Protein AF-A0A7R9T8M3-F1 (afdb_monomer_lite)

pLDDT: mean 73.93, std 10.67, range [42.78, 92.12]

Structure (mmCIF, N/CA/C/O backbone):
data_AF-A0A7R9T8M3-F1
#
_entry.id   AF-A0A7R9T8M3-F1
#
loop_
_atom_site.group_PDB
_atom_site.id
_atom_site.type_symbol
_atom_site.label_atom_id
_atom_site.label_alt_id
_atom_site.label_comp_id
_atom_site.label_asym_id
_atom_site.label_entity_id
_atom_site.label_seq_id
_atom_site.pdbx_PDB_ins_code
_atom_site.Cartn_x
_atom_site.Cartn_y
_atom_site.Cartn_z
_atom_site.occupancy
_atom_site.B_iso_or_equiv
_atom_site.auth_seq_id
_atom_site.auth_comp_id
_atom_site.auth_asym_id
_atom_site.auth_atom_id
_atom_site.pdbx_PDB_model_num
ATOM 1 N N . SER A 1 1 ? -26.400 4.043 28.865 1.00 60.50 1 SER A N 1
ATOM 2 C CA . SER A 1 1 ? -25.084 4.490 28.354 1.00 60.50 1 SER A CA 1
ATOM 3 C C . SER A 1 1 ? -24.438 3.490 27.383 1.00 60.50 1 SER A C 1
ATOM 5 O O . SER A 1 1 ? -23.853 3.936 26.405 1.00 60.50 1 SER A O 1
ATOM 7 N N . ARG A 1 2 ? -24.607 2.166 27.553 1.00 58.31 2 ARG A N 1
ATOM 8 C CA . ARG A 1 2 ? -23.973 1.105 26.730 1.00 58.31 2 ARG A CA 1
ATOM 9 C C . ARG A 1 2 ? -24.295 1.124 25.217 1.00 58.31 2 ARG A C 1
ATOM 11 O O . ARG A 1 2 ? -23.398 0.938 24.403 1.00 58.31 2 ARG A O 1
ATOM 18 N N . SER A 1 3 ? -25.523 1.463 24.809 1.00 68.81 3 SER A N 1
ATOM 19 C CA . SER A 1 3 ? -25.920 1.516 23.382 1.00 68.81 3 SER A CA 1
ATOM 20 C C . SER A 1 3 ? -25.348 2.705 22.589 1.00 68.81 3 SER A C 1
ATOM 22 O O . SER A 1 3 ? -25.361 2.703 21.357 1.00 68.81 3 SER A O 1
ATOM 24 N N . ARG A 1 4 ? -24.863 3.758 23.265 1.00 67.81 4 ARG A N 1
ATOM 25 C CA . ARG A 1 4 ? -24.163 4.882 22.614 1.00 67.81 4 ARG A CA 1
ATOM 26 C C . ARG A 1 4 ? -22.688 4.559 22.374 1.00 67.81 4 ARG A C 1
ATOM 28 O O . ARG A 1 4 ? -22.158 4.960 21.344 1.00 67.81 4 ARG A O 1
ATOM 35 N N . VAL A 1 5 ? -22.066 3.802 23.278 1.00 68.38 5 VAL A N 1
ATOM 36 C CA . VAL A 1 5 ? -20.670 3.350 23.159 1.00 68.38 5 VAL A CA 1
ATOM 37 C C . VAL A 1 5 ? -20.522 2.352 22.007 1.00 68.38 5 VAL A C 1
ATOM 39 O O . VAL A 1 5 ? -19.701 2.578 21.123 1.00 68.38 5 VAL A O 1
ATOM 42 N N . ALA A 1 6 ? -21.395 1.339 21.928 1.00 67.88 6 ALA A N 1
ATOM 43 C CA . ALA A 1 6 ? -21.371 0.355 20.839 1.00 67.88 6 ALA A CA 1
ATOM 44 C C . ALA A 1 6 ? -21.497 1.001 19.443 1.00 67.88 6 ALA A C 1
ATOM 46 O O . ALA A 1 6 ? -20.728 0.694 18.538 1.00 67.88 6 ALA A O 1
ATOM 47 N N . ARG A 1 7 ? -22.410 1.968 19.268 1.00 71.88 7 ARG A N 1
ATOM 48 C CA . ARG A 1 7 ? -22.566 2.682 17.985 1.00 71.88 7 ARG A CA 1
ATOM 49 C C . ARG A 1 7 ? -21.346 3.515 17.599 1.00 71.88 7 ARG A C 1
ATOM 51 O O . ARG A 1 7 ? -21.006 3.563 16.423 1.00 71.88 7 ARG A O 1
ATOM 58 N N . ARG A 1 8 ? -20.677 4.149 18.568 1.00 65.50 8 ARG A N 1
ATOM 59 C CA . ARG A 1 8 ? -19.434 4.899 18.313 1.00 65.50 8 ARG A CA 1
ATOM 60 C C . ARG A 1 8 ? -18.304 3.969 17.887 1.00 65.50 8 ARG A C 1
ATOM 62 O O . ARG A 1 8 ? -17.592 4.287 16.946 1.00 65.50 8 ARG A O 1
ATOM 69 N N . ILE A 1 9 ? -18.196 2.812 18.532 1.00 65.06 9 ILE A N 1
ATOM 70 C CA . ILE A 1 9 ? -17.235 1.767 18.181 1.00 65.06 9 ILE A CA 1
ATOM 71 C C . ILE A 1 9 ? -17.450 1.279 16.741 1.00 65.06 9 ILE A C 1
ATOM 73 O O . ILE A 1 9 ? -16.511 1.301 15.947 1.00 65.06 9 ILE A O 1
ATOM 77 N N . HIS A 1 10 ? -18.682 0.900 16.383 1.00 67.06 10 HIS A N 1
ATOM 78 C CA . HIS A 1 10 ? -18.991 0.427 15.032 1.00 67.06 10 HIS A CA 1
ATOM 79 C C . HIS A 1 10 ? -18.724 1.496 13.968 1.00 67.06 10 HIS A C 1
ATOM 81 O O . HIS A 1 10 ? -18.078 1.203 12.965 1.00 67.06 10 HIS A O 1
ATOM 87 N N . ALA A 1 11 ? -19.147 2.742 14.207 1.00 70.31 11 ALA A N 1
ATOM 88 C CA . ALA A 1 11 ? -18.926 3.841 13.271 1.00 70.31 11 ALA A CA 1
ATOM 89 C C . ALA A 1 11 ? -17.430 4.145 13.067 1.00 70.31 11 ALA A C 1
ATOM 91 O O . ALA A 1 11 ? -16.994 4.358 11.937 1.00 70.31 11 ALA A O 1
ATOM 92 N N . SER A 1 12 ? -16.632 4.126 14.139 1.00 64.62 12 SER A N 1
ATOM 93 C CA . SER A 1 12 ? -15.181 4.326 14.056 1.00 64.62 12 SER A CA 1
ATOM 94 C C . SER A 1 12 ? -14.482 3.181 13.326 1.00 64.62 12 SER A C 1
ATOM 96 O O . SER A 1 12 ? -13.639 3.439 12.470 1.00 64.62 12 SER A O 1
ATOM 98 N N . ALA A 1 13 ? -14.856 1.930 13.610 1.00 65.75 13 ALA A N 1
ATOM 99 C CA . ALA A 1 13 ? -14.294 0.762 12.938 1.00 65.75 13 ALA A CA 1
ATOM 100 C C . ALA A 1 13 ? -14.623 0.758 11.436 1.00 65.75 13 ALA A C 1
ATOM 102 O O . ALA A 1 13 ? -13.726 0.588 10.614 1.00 65.75 13 ALA A O 1
ATOM 103 N N . GLN A 1 14 ? -15.880 1.029 11.064 1.00 71.31 14 GLN A N 1
ATOM 104 C CA . GLN A 1 14 ? -16.278 1.147 9.658 1.00 71.31 14 GLN A CA 1
ATOM 105 C C . GLN A 1 14 ? -15.516 2.266 8.948 1.00 71.31 14 GLN A C 1
ATOM 107 O O . GLN A 1 14 ? -14.982 2.054 7.863 1.00 71.31 14 GLN A O 1
ATOM 112 N N . ARG A 1 15 ? -15.418 3.448 9.569 1.00 70.56 15 ARG A N 1
ATOM 113 C CA . ARG A 1 15 ? -14.693 4.583 8.989 1.00 70.56 15 ARG A CA 1
ATOM 114 C C . ARG A 1 15 ? -13.211 4.267 8.794 1.00 70.56 15 ARG A C 1
ATOM 116 O O . ARG A 1 15 ? -12.655 4.618 7.761 1.00 70.56 15 ARG A O 1
ATOM 123 N N . PHE A 1 16 ? -12.592 3.577 9.748 1.00 70.19 16 PHE A N 1
ATOM 124 C CA . PHE A 1 16 ? -11.196 3.163 9.659 1.00 70.19 16 PHE A CA 1
ATOM 125 C C . PHE A 1 16 ? -10.960 2.175 8.509 1.00 70.19 16 PHE A C 1
ATOM 127 O O . PHE A 1 16 ? -10.077 2.404 7.686 1.00 70.19 16 PHE A O 1
ATOM 134 N N . ILE A 1 17 ? -11.798 1.138 8.400 1.00 74.81 17 ILE A N 1
ATOM 135 C CA . ILE A 1 17 ? -11.721 0.154 7.309 1.00 74.81 17 ILE A CA 1
ATOM 136 C C . ILE A 1 17 ? -11.879 0.846 5.951 1.00 74.81 17 ILE A C 1
ATOM 138 O O . ILE A 1 17 ? -11.093 0.589 5.044 1.00 74.81 17 ILE A O 1
ATOM 142 N N . VAL A 1 18 ? -12.838 1.769 5.815 1.00 79.94 18 VAL A N 1
ATOM 143 C CA . VAL A 1 18 ? -13.026 2.530 4.568 1.00 79.94 18 VAL A CA 1
ATOM 144 C C . VAL A 1 18 ? -11.774 3.336 4.218 1.00 79.94 18 VAL A C 1
ATOM 146 O O . VAL A 1 18 ? -11.331 3.291 3.074 1.00 79.94 18 VAL A O 1
ATOM 149 N N . ILE A 1 19 ? -11.160 4.026 5.184 1.00 78.94 19 ILE A N 1
ATOM 150 C CA . ILE A 1 19 ? -9.921 4.779 4.935 1.00 78.94 19 ILE A CA 1
ATOM 151 C C . ILE A 1 19 ? -8.784 3.830 4.524 1.00 78.94 19 ILE A C 1
ATOM 153 O O . ILE A 1 19 ? -8.059 4.139 3.584 1.00 78.94 19 ILE A O 1
ATOM 157 N N . MET A 1 20 ? -8.636 2.662 5.163 1.00 76.38 20 MET A N 1
ATOM 158 C CA . MET A 1 20 ? -7.654 1.645 4.746 1.00 76.38 20 MET A CA 1
ATOM 159 C C . MET A 1 20 ? -7.853 1.169 3.319 1.00 76.38 20 MET A C 1
ATOM 161 O O . MET A 1 20 ? -6.890 1.136 2.562 1.00 76.38 20 MET A O 1
ATOM 165 N N . VAL A 1 21 ? -9.084 0.856 2.928 1.00 83.62 21 VAL A N 1
ATOM 166 C CA . VAL A 1 21 ? -9.372 0.421 1.559 1.00 83.62 21 VAL A CA 1
ATOM 167 C C . VAL A 1 21 ? -9.066 1.534 0.556 1.00 83.62 21 VAL A C 1
ATOM 169 O O . VAL A 1 21 ? -8.457 1.266 -0.477 1.00 83.62 21 VAL A O 1
ATOM 172 N N . ILE A 1 22 ? -9.425 2.785 0.865 1.00 87.19 22 ILE A N 1
ATOM 173 C CA . ILE A 1 22 ? -9.128 3.939 0.003 1.00 87.19 22 ILE A CA 1
ATOM 174 C C . ILE A 1 22 ? -7.617 4.123 -0.163 1.00 87.19 22 ILE A C 1
ATOM 176 O O . ILE A 1 22 ? -7.150 4.315 -1.283 1.00 87.19 22 ILE A O 1
ATOM 180 N N . LEU A 1 23 ? -6.840 4.047 0.920 1.00 85.19 23 LEU A N 1
ATOM 181 C CA . LEU A 1 23 ? -5.390 4.231 0.845 1.00 85.19 23 LEU A CA 1
ATOM 182 C C . LEU A 1 23 ? -4.680 3.048 0.179 1.00 85.19 23 LEU A C 1
ATOM 184 O O . LEU A 1 23 ? -3.766 3.269 -0.615 1.00 85.19 23 LEU A O 1
ATOM 188 N N . ALA A 1 24 ? -5.142 1.817 0.410 1.00 86.00 24 ALA A N 1
ATOM 189 C CA . ALA A 1 24 ? -4.665 0.637 -0.307 1.00 86.00 24 ALA A CA 1
ATOM 190 C C . ALA A 1 24 ? -4.915 0.771 -1.816 1.00 86.00 24 ALA A C 1
ATOM 192 O O . ALA A 1 24 ? -4.013 0.532 -2.621 1.00 86.00 24 ALA A O 1
ATOM 193 N N . ALA A 1 25 ? -6.115 1.213 -2.208 1.00 89.44 25 ALA A N 1
ATOM 194 C CA . ALA A 1 25 ? -6.467 1.452 -3.604 1.00 89.44 25 ALA A CA 1
ATOM 195 C C . ALA A 1 25 ? -5.622 2.578 -4.217 1.00 89.44 25 ALA A C 1
ATOM 197 O O . ALA A 1 25 ? -5.062 2.405 -5.297 1.00 89.44 25 ALA A O 1
ATOM 198 N N . ALA A 1 26 ? -5.467 3.700 -3.511 1.00 88.94 26 ALA A N 1
ATOM 199 C CA . ALA A 1 26 ? -4.641 4.817 -3.959 1.00 88.94 26 ALA A CA 1
ATOM 200 C C . ALA A 1 26 ? -3.178 4.396 -4.165 1.00 88.94 26 ALA A C 1
ATOM 202 O O . ALA A 1 26 ? -2.588 4.716 -5.197 1.00 88.94 26 ALA A O 1
ATOM 203 N N . ARG A 1 27 ? -2.607 3.621 -3.231 1.00 87.88 27 ARG A N 1
ATOM 204 C CA . ARG A 1 27 ? -1.258 3.054 -3.364 1.00 87.88 27 ARG A CA 1
ATOM 205 C C . ARG A 1 27 ? -1.148 2.136 -4.574 1.00 87.88 27 ARG A C 1
ATOM 207 O O . ARG A 1 27 ? -0.192 2.258 -5.332 1.00 87.88 27 ARG A O 1
ATOM 214 N N . ALA A 1 28 ? -2.097 1.221 -4.750 1.00 90.00 28 ALA A N 1
ATOM 215 C CA . ALA A 1 28 ? -2.088 0.263 -5.849 1.00 90.00 28 ALA A CA 1
ATOM 216 C C . ALA A 1 28 ? -2.126 0.962 -7.213 1.00 90.00 28 ALA A C 1
ATOM 218 O O . ALA A 1 28 ? -1.325 0.643 -8.090 1.00 90.00 28 ALA A O 1
ATOM 219 N N . VAL A 1 29 ? -3.005 1.958 -7.361 1.00 92.12 29 VAL A N 1
ATOM 220 C CA . VAL A 1 29 ? -3.106 2.775 -8.577 1.00 92.12 29 VAL A CA 1
ATOM 221 C C . VAL A 1 29 ? -1.816 3.553 -8.812 1.00 92.12 29 VAL A C 1
ATOM 223 O O . VAL A 1 29 ? -1.274 3.504 -9.913 1.00 92.12 29 VAL A O 1
ATOM 226 N N . LEU A 1 30 ? -1.284 4.218 -7.782 1.00 90.56 30 LEU A N 1
ATOM 227 C CA . LEU A 1 30 ? -0.034 4.968 -7.885 1.00 90.56 30 LEU A CA 1
ATOM 228 C C . LEU A 1 30 ? 1.119 4.062 -8.338 1.00 90.56 30 LEU A C 1
ATOM 230 O O . LEU A 1 30 ? 1.782 4.358 -9.324 1.00 90.56 30 LEU A O 1
ATOM 234 N N . VAL A 1 31 ? 1.328 2.931 -7.663 1.00 88.50 31 VAL A N 1
ATOM 235 C CA . VAL A 1 31 ? 2.394 1.971 -7.988 1.00 88.50 31 VAL A CA 1
ATOM 236 C C . VAL A 1 31 ? 2.223 1.395 -9.392 1.00 88.50 31 VAL A C 1
ATOM 238 O O . VAL A 1 31 ? 3.198 1.331 -10.138 1.00 88.50 31 VAL A O 1
ATOM 241 N N . GLY A 1 32 ? 0.998 1.029 -9.778 1.00 88.94 32 GLY A N 1
ATOM 242 C CA . GLY A 1 32 ? 0.701 0.543 -11.124 1.00 88.94 32 GLY A CA 1
ATOM 243 C C . GLY A 1 32 ? 1.063 1.565 -12.202 1.00 88.94 32 GLY A C 1
ATOM 244 O O . GLY A 1 32 ? 1.738 1.220 -13.169 1.00 88.94 32 GLY A O 1
ATOM 245 N N . LEU A 1 33 ? 0.688 2.834 -12.010 1.00 90.88 33 LEU A N 1
ATOM 246 C CA . LEU A 1 33 ? 1.014 3.918 -12.942 1.00 90.88 33 LEU A CA 1
ATOM 247 C C . LEU A 1 33 ? 2.522 4.184 -13.030 1.00 90.88 33 LEU A C 1
ATOM 249 O O . LEU A 1 33 ? 3.041 4.367 -14.129 1.00 90.88 33 LEU A O 1
ATOM 253 N N . LEU A 1 34 ? 3.235 4.168 -11.901 1.00 89.19 34 LEU A N 1
ATOM 254 C CA . LEU A 1 34 ? 4.687 4.381 -11.873 1.00 89.19 34 LEU A CA 1
ATOM 255 C C . LEU A 1 34 ? 5.442 3.256 -12.598 1.00 89.19 34 LEU A C 1
ATOM 257 O O . LEU A 1 34 ? 6.380 3.522 -13.343 1.00 89.19 34 LEU A O 1
ATOM 261 N N . ILE A 1 35 ? 5.009 2.006 -12.429 1.00 86.44 35 ILE A N 1
ATOM 262 C CA . ILE A 1 35 ? 5.612 0.844 -13.096 1.00 86.44 35 ILE A CA 1
ATOM 263 C C . ILE A 1 35 ? 5.340 0.856 -14.604 1.00 86.44 35 ILE A C 1
ATOM 265 O O . ILE A 1 35 ? 6.255 0.605 -15.390 1.00 86.44 35 ILE A O 1
ATOM 269 N N . LEU A 1 36 ? 4.117 1.211 -15.012 1.00 88.44 36 LEU A N 1
ATOM 270 C CA . LEU A 1 36 ? 3.780 1.426 -16.423 1.00 88.44 36 LEU A CA 1
ATOM 271 C C . LEU A 1 36 ? 4.657 2.519 -17.046 1.00 88.44 36 LEU A C 1
ATOM 273 O O . LEU A 1 36 ? 5.180 2.334 -18.142 1.00 88.44 36 LEU A O 1
ATOM 277 N N . ALA A 1 37 ? 4.864 3.630 -16.333 1.00 87.56 37 ALA A N 1
ATOM 278 C CA . ALA A 1 37 ? 5.710 4.729 -16.795 1.00 87.56 37 ALA A CA 1
ATOM 279 C C . ALA A 1 37 ? 7.188 4.323 -16.958 1.00 87.56 37 ALA A C 1
ATOM 281 O O . ALA A 1 37 ? 7.874 4.859 -17.824 1.00 87.56 37 ALA A O 1
ATOM 282 N N . CYS A 1 38 ? 7.669 3.343 -16.186 1.00 85.50 38 CYS A N 1
ATOM 283 C CA . CYS A 1 38 ? 9.016 2.784 -16.335 1.00 85.50 38 CYS A CA 1
ATOM 284 C C . CYS A 1 38 ? 9.150 1.772 -17.493 1.00 85.50 38 CYS A C 1
ATOM 286 O O . CYS A 1 38 ? 10.233 1.225 -17.695 1.00 85.50 38 CYS A O 1
ATOM 288 N N . GLY A 1 39 ? 8.090 1.522 -18.272 1.00 82.62 39 GLY A N 1
ATOM 289 C CA . GLY A 1 39 ? 8.126 0.642 -19.446 1.00 82.62 39 GLY A CA 1
ATOM 290 C C . GLY A 1 39 ? 7.919 -0.843 -19.142 1.00 82.62 39 GLY A C 1
ATOM 291 O O . GLY A 1 39 ? 8.206 -1.686 -19.987 1.00 82.62 39 GLY A O 1
ATOM 292 N N . VAL A 1 40 ? 7.424 -1.180 -17.949 1.00 84.75 40 VAL A N 1
ATOM 293 C CA . VAL A 1 40 ? 7.068 -2.561 -17.599 1.00 84.75 40 VAL A CA 1
ATOM 294 C C . VAL A 1 40 ? 5.755 -2.954 -18.299 1.00 84.75 40 VAL A C 1
ATOM 296 O O . VAL A 1 40 ? 4.823 -2.144 -18.338 1.00 84.75 40 VAL A O 1
ATOM 299 N N . PRO A 1 41 ? 5.628 -4.193 -18.819 1.00 87.00 41 PRO A N 1
ATOM 300 C CA . PRO A 1 41 ? 4.411 -4.653 -19.483 1.00 87.00 41 PRO A CA 1
ATOM 301 C C . PRO A 1 41 ? 3.151 -4.490 -18.625 1.00 87.00 41 PRO A C 1
ATOM 303 O O . PRO A 1 41 ? 3.160 -4.763 -17.423 1.00 87.00 41 PRO A O 1
ATOM 306 N N . SER A 1 42 ? 2.034 -4.119 -19.256 1.00 85.19 42 SER A N 1
ATOM 307 C CA . SER A 1 42 ? 0.777 -3.803 -18.561 1.00 85.19 42 SER A CA 1
ATOM 308 C C . SER A 1 42 ? 0.215 -4.955 -17.723 1.00 85.19 42 SER A C 1
ATOM 310 O O . SER A 1 42 ? -0.289 -4.721 -16.625 1.00 85.19 42 SER A O 1
ATOM 312 N N . ALA A 1 43 ? 0.371 -6.200 -18.182 1.00 86.12 43 ALA A N 1
ATOM 313 C CA . ALA A 1 43 ? -0.007 -7.392 -17.420 1.00 86.12 43 ALA A CA 1
ATOM 314 C C . ALA A 1 43 ? 0.779 -7.519 -16.100 1.00 86.12 43 ALA A C 1
ATOM 316 O O . ALA A 1 43 ? 0.218 -7.846 -15.048 1.00 86.12 43 ALA A O 1
ATOM 317 N N . LEU A 1 44 ? 2.077 -7.210 -16.136 1.00 84.25 44 LEU A N 1
ATOM 318 C CA . LEU A 1 44 ? 2.945 -7.276 -14.966 1.00 84.25 44 LEU A CA 1
ATOM 319 C C . LEU A 1 44 ? 2.682 -6.099 -14.023 1.00 84.25 44 LEU A C 1
ATOM 321 O O . LEU A 1 44 ? 2.573 -6.291 -12.815 1.00 84.25 44 LEU A O 1
ATOM 325 N N . ALA A 1 45 ? 2.485 -4.900 -14.576 1.00 86.81 45 ALA A N 1
ATOM 326 C CA . ALA A 1 45 ? 2.129 -3.717 -13.804 1.00 86.81 45 ALA A CA 1
ATOM 327 C C . ALA A 1 45 ? 0.807 -3.899 -13.039 1.00 86.81 45 ALA A C 1
ATOM 329 O O . ALA A 1 45 ? 0.733 -3.565 -11.857 1.00 86.81 45 ALA A O 1
ATOM 330 N N . GLY A 1 46 ? -0.211 -4.496 -13.672 1.00 86.31 46 GLY A N 1
ATOM 331 C CA . GLY A 1 46 ? -1.475 -4.837 -13.014 1.00 86.31 46 GLY A CA 1
ATOM 332 C C . GLY A 1 46 ? -1.293 -5.844 -11.876 1.00 86.31 46 GLY A C 1
ATOM 333 O O . GLY A 1 46 ? -1.831 -5.653 -10.786 1.00 86.31 46 GLY A O 1
ATOM 334 N N . SER A 1 47 ? -0.466 -6.870 -12.088 1.00 86.12 47 SER A N 1
ATOM 335 C CA . SER A 1 47 ? -0.143 -7.866 -11.058 1.00 86.12 47 SER A CA 1
ATOM 336 C C . SER A 1 47 ? 0.543 -7.222 -9.846 1.00 86.12 47 SER A C 1
ATOM 338 O O . SER A 1 47 ? 0.143 -7.454 -8.705 1.00 86.12 47 SER A O 1
ATOM 340 N N . ILE A 1 48 ? 1.527 -6.348 -10.080 1.00 84.69 48 ILE A N 1
ATOM 341 C CA . ILE A 1 48 ? 2.247 -5.645 -9.009 1.00 84.69 48 ILE A CA 1
ATOM 342 C C . ILE A 1 48 ? 1.332 -4.647 -8.286 1.00 84.69 48 ILE A C 1
ATOM 344 O O . ILE A 1 48 ? 1.406 -4.532 -7.063 1.00 84.69 48 ILE A O 1
ATOM 348 N N . ALA A 1 49 ? 0.427 -3.971 -8.998 1.00 87.94 49 ALA A N 1
ATOM 349 C CA . ALA A 1 49 ? -0.573 -3.098 -8.386 1.00 87.94 49 ALA A CA 1
ATOM 350 C C . ALA A 1 49 ? -1.489 -3.872 -7.421 1.00 87.94 49 ALA A C 1
ATOM 352 O O . ALA A 1 49 ? -1.678 -3.443 -6.282 1.00 87.94 49 ALA A O 1
ATOM 353 N N . ILE A 1 50 ? -1.994 -5.042 -7.834 1.00 87.31 50 ILE A N 1
ATOM 354 C CA . ILE A 1 50 ? -2.829 -5.912 -6.987 1.00 87.31 50 ILE A CA 1
ATOM 355 C C . ILE A 1 50 ? -2.050 -6.381 -5.754 1.00 87.31 50 ILE A C 1
ATOM 357 O O . ILE A 1 50 ? -2.570 -6.357 -4.642 1.00 87.31 50 ILE A O 1
ATOM 361 N N . VAL A 1 51 ? -0.789 -6.777 -5.914 1.00 84.56 51 VAL A N 1
ATOM 362 C CA . VAL A 1 51 ? 0.041 -7.185 -4.774 1.00 84.56 51 VAL A CA 1
ATOM 363 C C . VAL A 1 51 ? 0.310 -6.005 -3.832 1.00 84.56 51 VAL A C 1
ATOM 365 O O . VAL A 1 51 ? 0.214 -6.153 -2.615 1.00 84.56 51 VAL A O 1
ATOM 368 N N . SER A 1 52 ? 0.574 -4.812 -4.372 1.00 84.38 52 SER A N 1
ATOM 369 C CA . SER A 1 52 ? 0.788 -3.590 -3.585 1.00 84.38 52 SER A CA 1
ATOM 370 C C . SER A 1 52 ? -0.457 -3.176 -2.790 1.00 84.38 52 SER A C 1
ATOM 372 O O . SER A 1 52 ? -0.324 -2.712 -1.657 1.00 84.38 52 SER A O 1
ATOM 374 N N . PHE A 1 53 ? -1.659 -3.410 -3.335 1.00 86.12 53 PHE A N 1
ATOM 375 C CA . PHE A 1 53 ? -2.926 -3.241 -2.614 1.00 86.12 53 PHE A CA 1
ATOM 376 C C . PHE A 1 53 ? -2.950 -4.083 -1.334 1.00 86.12 53 PHE A C 1
ATOM 378 O O . PHE A 1 53 ? -3.197 -3.564 -0.249 1.00 86.12 53 PHE A O 1
ATOM 385 N N . TRP A 1 54 ? -2.648 -5.379 -1.449 1.00 81.06 54 TRP A N 1
ATOM 386 C CA . TRP A 1 54 ? -2.666 -6.289 -0.305 1.00 81.06 54 TRP A CA 1
ATOM 387 C C . TRP A 1 54 ? -1.541 -6.004 0.693 1.00 81.06 54 TRP A C 1
ATOM 389 O O . TRP A 1 54 ? -1.760 -6.056 1.902 1.00 81.06 54 TRP A O 1
ATOM 399 N N . LEU A 1 55 ? -0.354 -5.641 0.204 1.00 78.25 55 LEU A N 1
ATOM 400 C CA . LEU A 1 55 ? 0.781 -5.283 1.056 1.00 78.25 55 LEU A CA 1
ATOM 401 C C . LEU A 1 55 ? 0.544 -4.017 1.879 1.00 78.25 55 LEU A C 1
ATOM 403 O O . LEU A 1 55 ? 1.165 -3.870 2.929 1.00 78.25 55 LEU A O 1
ATOM 407 N N . TYR A 1 56 ? -0.358 -3.126 1.456 1.00 78.94 56 TYR A N 1
ATOM 408 C CA . TYR A 1 56 ? -0.720 -1.945 2.242 1.00 78.94 56 TYR A CA 1
ATOM 409 C C . TYR A 1 56 ? -1.264 -2.302 3.632 1.00 78.94 56 TYR A C 1
ATOM 411 O O . TYR A 1 56 ? -1.068 -1.559 4.590 1.00 78.94 56 TYR A O 1
ATOM 419 N N . PHE A 1 57 ? -1.914 -3.460 3.765 1.00 72.06 57 PHE A N 1
ATOM 420 C CA . PHE A 1 57 ? -2.469 -3.920 5.036 1.00 72.06 57 PHE A CA 1
ATOM 421 C C . PHE A 1 57 ? -1.421 -4.470 6.010 1.00 72.06 57 PHE A C 1
ATOM 423 O O . PHE A 1 57 ? -1.785 -4.819 7.131 1.00 72.06 57 PHE A O 1
ATOM 430 N N . ILE A 1 58 ? -0.144 -4.553 5.612 1.00 68.00 58 ILE A N 1
ATOM 431 C CA . ILE A 1 58 ? 0.957 -5.016 6.461 1.00 68.00 58 ILE A CA 1
ATOM 432 C C . ILE A 1 58 ? 1.853 -3.814 6.818 1.00 68.00 58 ILE A C 1
ATOM 434 O O . ILE A 1 58 ? 2.719 -3.432 6.027 1.00 68.00 58 ILE A O 1
ATOM 438 N N . PRO A 1 59 ? 1.676 -3.196 7.998 1.00 56.22 59 PRO A N 1
ATOM 439 C CA . PRO A 1 59 ? 2.434 -2.010 8.402 1.00 56.22 59 PRO A CA 1
ATOM 440 C C . PRO A 1 59 ? 3.933 -2.315 8.530 1.00 56.22 59 PRO A C 1
ATOM 442 O O . PRO A 1 59 ? 4.298 -3.392 9.003 1.00 56.22 59 PRO A O 1
ATOM 445 N N . ASN A 1 60 ? 4.800 -1.374 8.132 1.00 53.09 60 ASN A N 1
ATOM 446 C CA . ASN A 1 60 ? 6.275 -1.463 8.094 1.00 53.09 60 ASN A CA 1
ATOM 447 C C . ASN A 1 60 ? 6.868 -2.540 7.154 1.00 53.09 60 ASN A C 1
ATOM 449 O O . ASN A 1 60 ? 7.802 -2.257 6.407 1.00 53.09 60 ASN A O 1
ATOM 453 N N . LEU A 1 61 ? 6.323 -3.761 7.124 1.00 56.25 61 LEU A N 1
ATOM 454 C CA . LEU A 1 61 ? 6.760 -4.817 6.199 1.00 56.25 61 LEU A CA 1
ATOM 455 C C . LEU A 1 61 ? 6.298 -4.545 4.763 1.00 56.25 61 LEU A C 1
ATOM 457 O O . LEU A 1 61 ? 7.020 -4.853 3.822 1.00 56.25 61 LEU A O 1
ATOM 461 N N . GLY A 1 62 ? 5.125 -3.938 4.572 1.00 58.78 62 GLY A N 1
ATOM 462 C CA . GLY A 1 62 ? 4.544 -3.700 3.253 1.00 58.78 62 GLY A CA 1
ATOM 463 C C . GLY A 1 62 ? 5.390 -2.802 2.354 1.00 58.78 62 GLY A C 1
ATOM 464 O O . GLY A 1 62 ? 5.401 -3.002 1.143 1.00 58.78 62 GLY A O 1
ATOM 465 N N . SER A 1 63 ? 6.114 -1.825 2.902 1.00 64.62 63 SER A N 1
ATOM 466 C CA . SER A 1 63 ? 6.993 -0.939 2.121 1.00 64.62 63 SER A CA 1
ATOM 467 C C . SER A 1 63 ? 8.317 -1.621 1.768 1.00 64.62 63 SER A C 1
ATOM 469 O O . SER A 1 63 ? 8.756 -1.543 0.622 1.00 64.62 63 SER A O 1
ATOM 471 N N . PHE A 1 64 ? 8.896 -2.382 2.703 1.00 68.12 64 PHE A N 1
ATOM 472 C CA . PHE A 1 64 ? 10.118 -3.156 2.463 1.00 68.12 64 PHE A CA 1
ATOM 473 C C . PHE A 1 64 ? 9.885 -4.292 1.455 1.00 68.12 64 PHE A C 1
ATOM 475 O O . PHE A 1 64 ? 10.634 -4.460 0.495 1.00 68.12 64 PHE A O 1
ATOM 482 N N . VAL A 1 65 ? 8.789 -5.037 1.620 1.00 68.44 65 VAL A N 1
ATOM 483 C CA . VAL A 1 65 ? 8.403 -6.125 0.715 1.00 68.44 65 VAL A CA 1
ATOM 484 C C . VAL A 1 65 ? 7.984 -5.577 -0.651 1.00 68.44 65 VAL A C 1
ATOM 486 O O . VAL A 1 65 ? 8.369 -6.142 -1.671 1.00 68.44 65 VAL A O 1
ATOM 489 N N . ALA A 1 66 ? 7.270 -4.447 -0.717 1.00 68.19 66 ALA A N 1
ATOM 490 C CA . ALA A 1 66 ? 6.918 -3.841 -2.004 1.00 68.19 66 ALA A CA 1
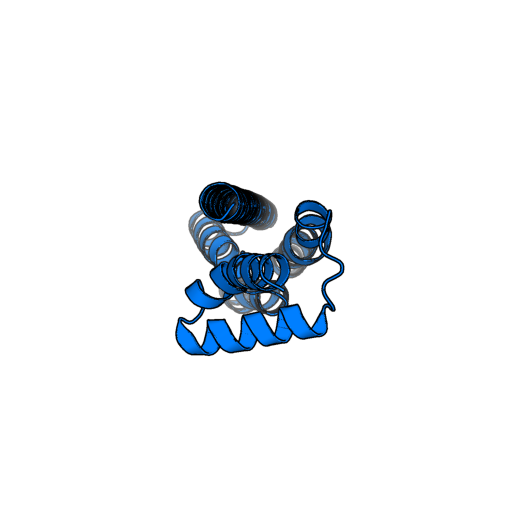ATOM 491 C C . ALA A 1 66 ? 8.117 -3.283 -2.777 1.00 68.19 66 ALA A C 1
ATOM 493 O O . ALA A 1 66 ? 8.035 -3.191 -3.996 1.00 68.19 66 ALA A O 1
ATOM 494 N N . ALA A 1 67 ? 9.220 -2.943 -2.105 1.00 70.06 67 ALA A N 1
ATOM 495 C CA . ALA A 1 67 ? 10.474 -2.607 -2.776 1.00 70.06 67 ALA A CA 1
ATOM 496 C C . ALA A 1 67 ? 11.181 -3.851 -3.350 1.00 70.06 67 ALA A C 1
ATOM 498 O O . ALA A 1 67 ? 11.855 -3.760 -4.371 1.00 70.06 67 ALA A O 1
ATOM 499 N N . LEU A 1 68 ? 11.004 -5.018 -2.722 1.00 75.62 68 LEU A N 1
ATOM 500 C CA . LEU A 1 68 ? 11.639 -6.276 -3.129 1.00 75.62 68 LEU A CA 1
ATOM 501 C C . LEU A 1 68 ? 10.898 -7.011 -4.251 1.00 75.62 68 LEU A C 1
ATOM 503 O O . LEU A 1 68 ? 11.541 -7.607 -5.108 1.00 75.62 68 LEU A O 1
ATOM 507 N N . ILE A 1 69 ? 9.564 -6.977 -4.273 1.00 73.81 69 ILE A N 1
ATOM 508 C CA . ILE A 1 69 ? 8.760 -7.713 -5.268 1.00 73.81 69 ILE A CA 1
ATOM 509 C C . ILE A 1 69 ? 9.074 -7.340 -6.732 1.00 73.81 69 ILE A C 1
ATOM 511 O O . ILE A 1 69 ? 9.151 -8.251 -7.560 1.00 73.81 69 ILE A O 1
ATOM 515 N N . PRO A 1 70 ? 9.296 -6.060 -7.089 1.00 73.12 70 PRO A N 1
ATOM 516 C CA . PRO A 1 70 ? 9.659 -5.683 -8.451 1.00 73.12 70 PRO A CA 1
ATOM 517 C C . PRO A 1 70 ? 11.029 -6.216 -8.890 1.00 73.12 70 PRO A C 1
ATOM 519 O O . PRO A 1 70 ? 11.234 -6.396 -10.085 1.00 73.12 70 PRO A O 1
ATOM 522 N N . VAL A 1 71 ? 11.956 -6.500 -7.962 1.00 77.31 71 VAL A N 1
ATOM 523 C CA . VAL A 1 71 ? 13.353 -6.870 -8.269 1.00 77.31 71 VAL A CA 1
ATOM 524 C C . VAL A 1 71 ? 13.447 -8.090 -9.197 1.00 77.31 71 VAL A C 1
ATOM 526 O O . VAL A 1 71 ? 13.941 -7.937 -10.313 1.00 77.31 71 VAL A O 1
ATOM 529 N N . PRO A 1 72 ? 12.979 -9.296 -8.814 1.00 74.88 72 PRO A N 1
ATOM 530 C CA . PRO A 1 72 ? 13.099 -10.467 -9.680 1.00 74.88 72 PRO A CA 1
ATOM 531 C C . PRO A 1 72 ? 12.278 -10.320 -10.965 1.00 74.88 72 PRO A C 1
ATOM 533 O O . PRO A 1 72 ? 12.700 -10.782 -12.018 1.00 74.88 72 PRO A O 1
ATOM 536 N N . LEU A 1 7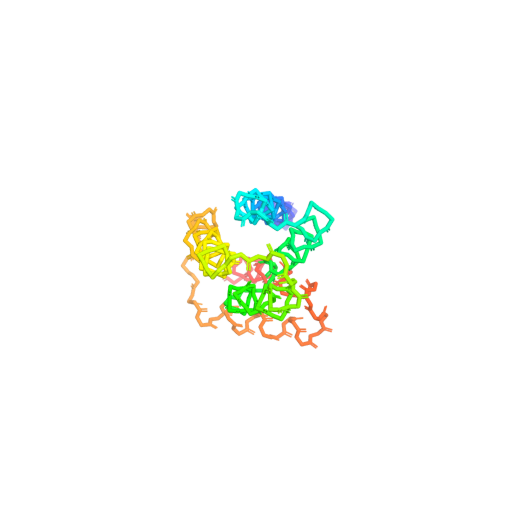3 ? 11.134 -9.634 -10.902 1.00 75.12 73 LEU A N 1
ATOM 537 C CA . LEU A 1 73 ? 10.256 -9.414 -12.052 1.00 75.12 73 LEU A CA 1
ATOM 538 C C . LEU A 1 73 ? 10.914 -8.549 -13.135 1.00 75.12 73 LEU A C 1
ATOM 540 O O . LEU A 1 73 ? 10.801 -8.854 -14.317 1.00 75.12 73 LEU A O 1
ATOM 544 N N . VAL A 1 74 ? 11.628 -7.499 -12.731 1.00 74.06 74 VAL A N 1
ATOM 545 C CA . VAL A 1 74 ? 12.343 -6.586 -13.632 1.00 74.06 74 VAL A CA 1
ATOM 546 C C . VAL A 1 74 ? 13.628 -7.218 -14.176 1.00 74.06 74 VAL A C 1
ATOM 548 O O . VAL A 1 74 ? 13.979 -6.996 -15.332 1.00 74.06 74 VAL A O 1
ATOM 551 N N . LEU A 1 75 ? 14.316 -8.039 -13.374 1.00 75.00 75 LEU A N 1
ATOM 552 C CA . LEU A 1 75 ? 15.525 -8.756 -13.801 1.00 75.00 75 LEU A CA 1
ATOM 553 C C . LEU A 1 75 ? 15.242 -9.840 -14.851 1.00 75.00 75 LEU A C 1
ATOM 555 O O . LEU A 1 75 ? 16.108 -10.132 -15.671 1.00 75.00 75 LEU A O 1
ATOM 559 N N . LEU A 1 76 ? 14.038 -10.417 -14.839 1.00 78.69 76 LEU A N 1
ATOM 560 C CA . LEU A 1 76 ? 13.608 -11.432 -15.803 1.00 78.69 76 LEU A CA 1
ATOM 561 C C . LEU A 1 76 ? 13.129 -10.846 -17.140 1.00 78.69 76 LEU A C 1
ATOM 563 O O . LEU A 1 76 ? 12.878 -11.614 -18.065 1.00 78.69 76 LEU A O 1
ATOM 567 N N . LEU A 1 77 ? 12.998 -9.519 -17.262 1.00 79.75 77 LEU A N 1
ATOM 568 C CA . LEU A 1 77 ? 12.585 -8.861 -18.502 1.00 79.75 77 LEU A CA 1
ATOM 569 C C . LEU A 1 77 ? 13.811 -8.594 -19.404 1.00 79.75 77 LEU A C 1
ATOM 571 O O . LEU A 1 77 ? 14.652 -7.745 -19.070 1.00 79.75 77 LEU A O 1
ATOM 575 N N . PRO A 1 78 ? 13.932 -9.294 -20.552 1.00 72.38 78 PRO A N 1
ATOM 576 C CA . PRO A 1 78 ? 15.092 -9.173 -21.434 1.00 72.38 78 PRO A CA 1
ATOM 577 C C . PRO A 1 78 ? 15.123 -7.842 -22.198 1.00 72.38 78 PRO A C 1
ATOM 579 O O . PRO A 1 78 ? 16.204 -7.336 -22.481 1.00 72.38 78 PRO A O 1
ATOM 582 N N . ASP A 1 79 ? 13.960 -7.238 -22.456 1.00 79.81 79 ASP A N 1
ATOM 583 C CA . ASP A 1 79 ? 13.818 -6.072 -23.341 1.00 79.81 79 ASP A CA 1
ATOM 584 C C . ASP A 1 79 ? 13.929 -4.709 -22.625 1.00 79.81 79 ASP A C 1
ATOM 586 O O . ASP A 1 79 ? 13.681 -3.664 -23.226 1.00 79.81 79 ASP A O 1
ATOM 590 N N . MET A 1 80 ? 14.279 -4.687 -21.332 1.00 80.38 80 MET A N 1
ATOM 591 C CA . MET A 1 80 ? 14.404 -3.443 -20.559 1.00 80.38 80 MET A CA 1
ATOM 592 C C . MET A 1 80 ? 15.834 -2.901 -20.551 1.00 80.38 80 MET A C 1
ATOM 594 O O . MET A 1 80 ? 16.791 -3.617 -20.253 1.00 80.38 80 MET A O 1
ATOM 598 N N . THR A 1 81 ? 15.966 -1.593 -20.776 1.00 85.00 81 THR A N 1
ATOM 599 C CA . THR A 1 81 ? 17.234 -0.868 -20.596 1.00 85.00 81 THR A CA 1
ATOM 600 C C . THR A 1 81 ? 17.621 -0.779 -19.116 1.00 85.00 81 THR A C 1
ATOM 602 O O . THR A 1 81 ? 16.762 -0.817 -18.233 1.00 85.00 81 THR A O 1
ATOM 605 N N . GLU A 1 82 ? 18.910 -0.584 -18.817 1.00 82.81 82 GLU A N 1
ATOM 606 C CA . GLU A 1 82 ? 19.375 -0.412 -17.430 1.00 82.81 82 GLU A CA 1
ATOM 607 C C . GLU A 1 82 ? 18.663 0.741 -16.707 1.00 82.81 82 GLU A C 1
ATOM 609 O O . GLU A 1 82 ? 18.257 0.599 -15.554 1.00 82.81 82 GLU A O 1
ATOM 614 N N . ALA A 1 83 ? 18.424 1.856 -17.402 1.00 83.25 83 ALA A N 1
ATOM 615 C CA . ALA A 1 83 ? 17.693 2.997 -16.856 1.00 83.25 83 ALA A CA 1
ATOM 616 C C . ALA A 1 83 ? 16.245 2.636 -16.476 1.00 83.25 83 ALA A C 1
ATOM 618 O O . ALA A 1 83 ? 15.772 3.014 -15.402 1.00 83.25 83 ALA A O 1
ATOM 619 N N . GLN A 1 84 ? 15.547 1.863 -17.313 1.00 82.19 84 GLN A N 1
ATOM 620 C CA . GLN A 1 84 ? 14.190 1.399 -17.013 1.00 82.19 84 GLN A CA 1
ATOM 621 C C . GLN A 1 84 ? 14.167 0.408 -15.841 1.00 82.19 84 GLN A C 1
ATOM 623 O O . GLN A 1 84 ? 13.228 0.432 -15.045 1.00 82.19 84 GLN A O 1
ATOM 628 N N . ARG A 1 85 ? 15.208 -0.421 -15.681 1.00 82.81 85 ARG A N 1
ATOM 629 C CA . ARG A 1 85 ? 15.329 -1.339 -14.537 1.00 82.81 85 ARG A CA 1
ATOM 630 C C . ARG A 1 85 ? 15.461 -0.587 -13.215 1.00 82.81 85 ARG A C 1
ATOM 632 O O . ARG A 1 85 ? 14.730 -0.874 -12.269 1.00 82.81 85 ARG A O 1
ATOM 639 N N . TRP A 1 86 ? 16.336 0.417 -13.163 1.00 84.06 86 TRP A N 1
ATOM 640 C CA . TRP A 1 86 ? 16.493 1.268 -11.980 1.00 84.06 86 TRP A CA 1
ATOM 641 C C . TRP A 1 86 ? 15.232 2.088 -11.680 1.00 84.06 86 TRP A C 1
ATOM 643 O O . TRP A 1 86 ? 14.826 2.189 -10.522 1.00 84.06 86 TRP A O 1
ATOM 653 N N . CYS A 1 87 ? 14.570 2.607 -12.719 1.00 85.19 87 CYS A N 1
ATOM 654 C CA . CYS A 1 87 ? 13.272 3.278 -12.611 1.00 85.19 87 CYS A CA 1
ATOM 655 C C . CYS A 1 87 ? 12.228 2.366 -11.952 1.00 85.19 87 CYS A C 1
ATOM 657 O O . CYS A 1 87 ? 11.624 2.740 -10.946 1.00 85.19 87 CYS A O 1
ATOM 659 N N . ALA A 1 88 ? 12.056 1.150 -12.481 1.00 82.00 88 ALA A N 1
ATOM 660 C CA . ALA A 1 88 ? 11.053 0.191 -12.024 1.00 82.00 88 ALA A CA 1
ATOM 661 C C . ALA A 1 88 ? 11.315 -0.341 -10.603 1.00 82.00 88 ALA A C 1
ATOM 663 O O . ALA A 1 88 ? 10.400 -0.865 -9.970 1.00 82.00 88 ALA A O 1
ATOM 664 N N . LEU A 1 89 ? 12.537 -0.179 -10.089 1.00 82.06 89 LEU A N 1
ATOM 665 C CA . LEU A 1 89 ? 12.892 -0.526 -8.719 1.00 82.06 89 LEU A CA 1
ATOM 666 C C . LEU A 1 89 ? 12.629 0.626 -7.739 1.00 82.06 89 LEU A C 1
ATOM 668 O O . LEU A 1 89 ? 11.911 0.462 -6.753 1.00 82.06 89 LEU A O 1
ATOM 672 N N . PHE A 1 90 ? 13.203 1.802 -8.000 1.00 83.56 90 PHE A N 1
ATOM 673 C CA . PHE A 1 90 ? 13.216 2.890 -7.020 1.00 83.56 90 PHE A CA 1
ATOM 674 C C . PHE A 1 90 ? 11.929 3.709 -6.996 1.00 83.56 90 PHE A C 1
ATOM 676 O O . PHE A 1 90 ? 11.458 4.080 -5.920 1.00 83.56 90 PHE A O 1
ATOM 683 N N . ILE A 1 91 ? 11.337 3.989 -8.158 1.00 84.06 91 ILE A N 1
ATOM 684 C CA . ILE A 1 91 ? 10.175 4.881 -8.243 1.00 84.06 91 ILE A CA 1
ATOM 685 C C . ILE A 1 91 ? 8.937 4.268 -7.559 1.00 84.06 91 ILE A C 1
ATOM 687 O O . ILE A 1 91 ? 8.308 4.951 -6.745 1.00 84.06 91 ILE A O 1
ATOM 691 N N . PRO A 1 92 ? 8.585 2.987 -7.784 1.00 80.75 92 PRO A N 1
ATOM 692 C CA . PRO A 1 92 ? 7.429 2.374 -7.129 1.00 80.75 92 PRO A CA 1
ATOM 693 C C . PRO A 1 92 ? 7.660 2.102 -5.639 1.00 80.75 92 PRO A C 1
ATOM 695 O O . PRO A 1 92 ? 6.712 2.180 -4.853 1.00 80.75 92 PRO A O 1
ATOM 698 N N . ALA A 1 93 ? 8.905 1.822 -5.235 1.00 82.50 93 ALA A N 1
ATOM 699 C CA . ALA A 1 93 ? 9.288 1.710 -3.828 1.00 82.50 93 ALA A CA 1
ATOM 700 C C . ALA A 1 93 ? 9.082 3.046 -3.103 1.00 82.50 93 ALA A C 1
ATOM 702 O O . ALA A 1 93 ? 8.451 3.090 -2.047 1.00 82.50 93 ALA A O 1
ATOM 703 N N . PHE A 1 94 ? 9.518 4.147 -3.718 1.00 83.75 94 PHE A N 1
ATOM 704 C CA . PHE A 1 94 ? 9.299 5.487 -3.190 1.00 83.75 94 PHE A CA 1
ATOM 705 C C . PHE A 1 94 ? 7.807 5.841 -3.122 1.00 83.75 94 PHE A C 1
ATOM 707 O O . PHE A 1 94 ? 7.329 6.285 -2.083 1.00 83.75 94 PHE A O 1
ATOM 714 N N . GLY A 1 95 ? 7.032 5.563 -4.177 1.00 82.56 95 GLY A N 1
ATOM 715 C CA . GLY A 1 95 ? 5.577 5.766 -4.168 1.00 82.56 95 GLY A CA 1
ATOM 716 C C . GLY A 1 95 ? 4.860 4.944 -3.087 1.00 82.56 95 GLY A C 1
ATOM 717 O O . GLY A 1 95 ? 3.967 5.448 -2.405 1.00 82.56 95 GLY A O 1
ATOM 718 N N . SER A 1 96 ? 5.291 3.697 -2.878 1.00 82.50 96 SER A N 1
ATOM 719 C CA . SER A 1 96 ? 4.787 2.825 -1.810 1.00 82.50 96 SER A CA 1
ATOM 720 C C . SER A 1 96 ? 5.092 3.377 -0.419 1.00 82.50 96 SER A C 1
ATOM 722 O O . SER A 1 96 ? 4.208 3.353 0.436 1.00 82.50 96 SER A O 1
ATOM 724 N N . PHE A 1 97 ? 6.303 3.900 -0.215 1.00 81.38 97 PHE A N 1
ATOM 725 C CA . PHE A 1 97 ? 6.732 4.539 1.028 1.00 81.38 97 PHE A CA 1
ATOM 726 C C . PHE A 1 97 ? 5.947 5.825 1.312 1.00 81.38 97 PHE A C 1
ATOM 728 O O . PHE A 1 97 ? 5.429 6.007 2.410 1.00 81.38 97 PHE A O 1
ATOM 735 N N . LEU A 1 98 ? 5.763 6.692 0.310 1.00 81.25 98 LEU A N 1
ATOM 736 C CA . LEU A 1 98 ? 4.973 7.916 0.467 1.00 81.25 98 LEU A CA 1
ATOM 737 C C . LEU A 1 98 ? 3.550 7.607 0.950 1.00 81.25 98 LEU A C 1
ATOM 739 O O . LEU A 1 98 ? 3.064 8.229 1.893 1.00 81.25 98 LEU A O 1
ATOM 743 N N . VAL A 1 99 ? 2.874 6.631 0.337 1.00 78.94 99 VAL A N 1
ATOM 744 C CA . VAL A 1 99 ? 1.488 6.312 0.711 1.00 78.94 99 VAL A CA 1
ATOM 745 C C . VAL A 1 99 ? 1.412 5.496 2.006 1.00 78.94 99 VAL A C 1
ATOM 747 O O . VAL A 1 99 ? 0.529 5.734 2.832 1.00 78.94 99 VAL A O 1
ATOM 750 N N . GLY A 1 100 ? 2.323 4.539 2.190 1.00 72.19 100 GLY A N 1
ATOM 751 C CA . GLY A 1 100 ? 2.372 3.636 3.342 1.00 72.19 100 GLY A CA 1
ATOM 752 C C . GLY A 1 100 ? 2.808 4.315 4.633 1.00 72.19 100 GLY A C 1
ATOM 753 O O . GLY A 1 100 ? 2.111 4.214 5.638 1.00 72.19 100 GLY A O 1
ATOM 754 N N . ASP A 1 101 ? 3.929 5.027 4.586 1.00 72.50 101 ASP A N 1
ATOM 755 C CA . ASP A 1 101 ? 4.657 5.489 5.769 1.00 72.50 101 ASP A CA 1
ATOM 756 C C . ASP A 1 101 ? 4.465 6.986 6.053 1.00 72.50 101 ASP A C 1
ATOM 758 O O . ASP A 1 101 ? 4.689 7.426 7.177 1.00 72.50 101 ASP A O 1
ATOM 762 N N . ILE A 1 102 ? 4.002 7.783 5.080 1.00 71.00 102 ILE A N 1
ATOM 763 C CA . ILE A 1 102 ? 3.740 9.222 5.280 1.00 71.00 102 ILE A CA 1
ATOM 764 C C . ILE A 1 102 ? 2.238 9.519 5.272 1.00 71.00 102 ILE A C 1
ATOM 766 O O . ILE A 1 102 ? 1.679 9.977 6.272 1.00 71.00 102 ILE A O 1
ATOM 770 N N . VAL A 1 103 ? 1.562 9.241 4.152 1.00 72.81 103 VAL A N 1
ATOM 771 C CA . VAL A 1 103 ? 0.139 9.576 3.972 1.00 72.81 103 VAL A CA 1
ATOM 772 C C . VAL A 1 103 ? -0.744 8.721 4.874 1.00 72.81 103 VAL A C 1
ATOM 774 O O . VAL A 1 103 ? -1.665 9.255 5.487 1.00 72.81 103 VAL A O 1
ATOM 777 N N . GLY A 1 104 ? -0.448 7.423 5.004 1.00 70.25 104 GLY A N 1
AT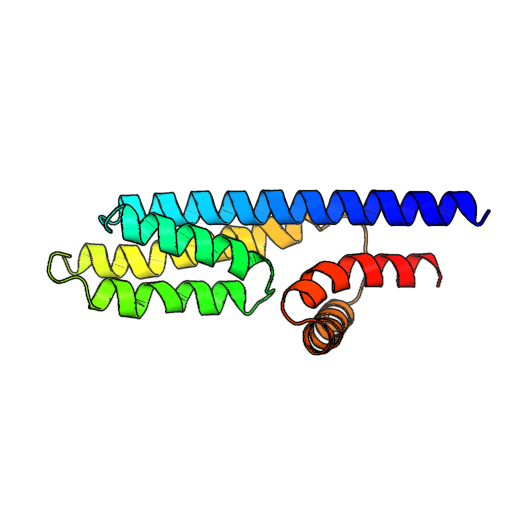OM 778 C CA . GLY A 1 104 ? -1.139 6.514 5.919 1.00 70.25 104 GLY A CA 1
ATOM 779 C C . GLY A 1 104 ? -1.219 7.089 7.333 1.00 70.25 104 GLY A C 1
ATOM 780 O O . GLY A 1 104 ? -2.312 7.452 7.779 1.00 70.25 104 GLY A O 1
ATOM 781 N N . PRO A 1 105 ? -0.080 7.266 8.027 1.00 65.69 105 PRO A N 1
ATOM 782 C CA . PRO A 1 105 ? -0.061 7.820 9.372 1.00 65.69 105 PRO A CA 1
ATOM 783 C C . PRO A 1 105 ? -0.739 9.182 9.477 1.00 65.69 105 PRO A C 1
ATOM 785 O O . PRO A 1 105 ? -1.447 9.400 10.450 1.00 65.69 105 PRO A O 1
ATOM 788 N N . MET A 1 106 ? -0.606 10.078 8.492 1.00 64.56 106 MET A N 1
ATOM 789 C CA . MET A 1 106 ? -1.309 11.370 8.501 1.00 64.56 106 MET A CA 1
ATOM 790 C C . MET A 1 106 ? -2.835 11.234 8.410 1.00 64.56 106 MET A C 1
ATOM 792 O O . MET A 1 106 ? -3.553 11.948 9.105 1.00 64.56 106 MET A O 1
ATOM 796 N N . MET A 1 107 ? -3.342 10.312 7.592 1.00 63.00 107 MET A N 1
ATOM 797 C CA . MET A 1 107 ? -4.780 10.114 7.375 1.00 63.00 107 MET A CA 1
ATOM 798 C C . MET A 1 107 ? -5.460 9.400 8.550 1.00 63.00 107 MET A C 1
ATOM 800 O O . MET A 1 107 ? -6.636 9.646 8.821 1.00 63.00 107 MET A O 1
ATOM 804 N N . TYR A 1 108 ? -4.7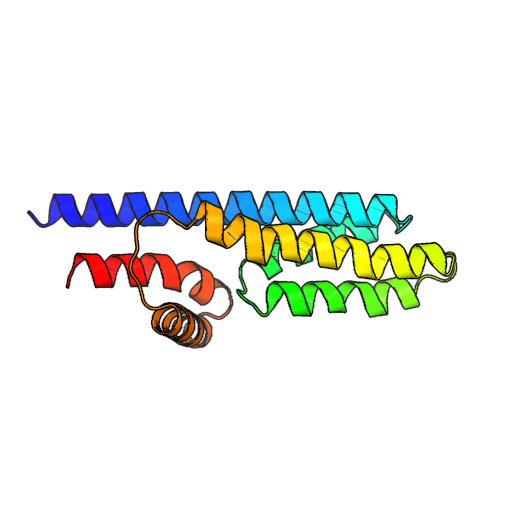22 8.563 9.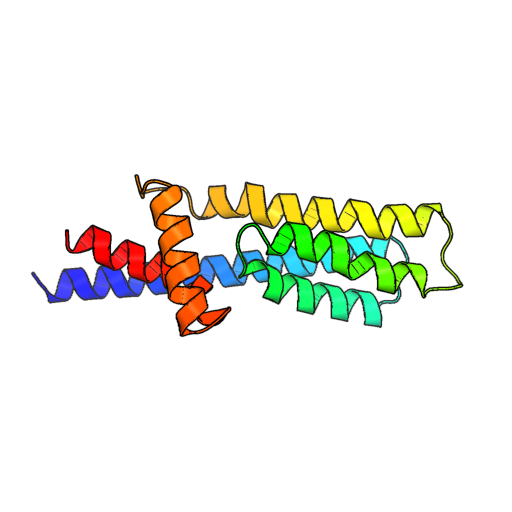286 1.00 64.31 108 TYR A N 1
ATOM 805 C CA . TYR A 1 108 ? -5.191 7.981 10.549 1.00 64.31 108 TYR A CA 1
ATOM 806 C C . TYR A 1 108 ? -4.855 8.852 11.774 1.00 64.31 108 TYR A C 1
ATOM 808 O O . TYR A 1 1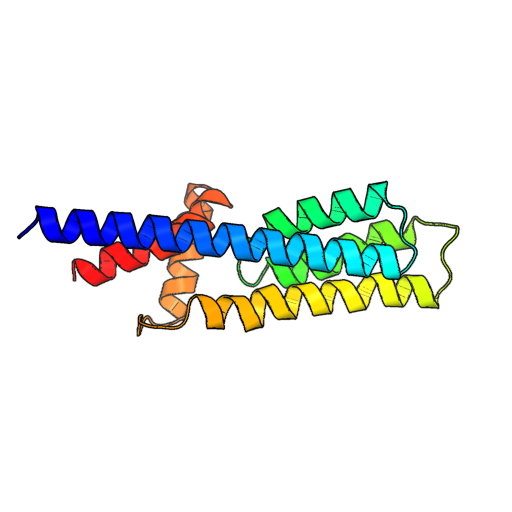08 ? -5.448 8.667 12.840 1.00 64.31 108 TYR A O 1
ATOM 816 N N . ARG A 1 109 ? -3.955 9.842 11.646 1.00 50.47 109 ARG A N 1
ATOM 817 C CA . ARG A 1 109 ? -3.644 10.817 12.703 1.00 50.47 109 ARG A CA 1
ATOM 818 C C . ARG A 1 109 ? -4.693 11.920 12.756 1.00 50.47 109 ARG A C 1
ATOM 820 O O . ARG A 1 109 ? -4.557 12.994 12.183 1.00 50.47 109 ARG A O 1
ATOM 827 N N . LYS A 1 110 ? -5.687 11.674 13.601 1.00 42.78 110 LYS A N 1
ATOM 828 C CA . LYS A 1 110 ? -6.186 12.636 14.595 1.00 42.78 110 LYS A CA 1
ATOM 829 C C . LYS A 1 110 ? -6.972 11.847 15.642 1.00 42.78 110 LYS A C 1
ATOM 831 O O . LYS A 1 110 ? -8.093 11.429 15.375 1.00 42.78 110 LYS A O 1
ATOM 836 N N . GLY A 1 111 ? -6.395 11.667 16.835 1.00 47.44 111 GLY A N 1
ATOM 837 C CA . GLY A 1 111 ? -7.209 11.423 18.036 1.00 47.44 111 GLY A CA 1
ATOM 838 C C . GLY A 1 111 ? -6.820 10.281 18.972 1.00 47.44 111 GLY A C 1
ATOM 839 O O . GLY A 1 111 ? -7.553 10.039 19.927 1.00 47.44 111 GLY A O 1
ATOM 840 N N . LEU A 1 112 ? -5.705 9.583 18.765 1.00 46.69 112 LEU A N 1
ATOM 841 C CA . LEU A 1 112 ? -5.283 8.538 19.693 1.00 46.69 112 LEU A CA 1
ATOM 842 C C . LEU A 1 112 ? -3.860 8.817 20.165 1.00 46.69 112 LEU A C 1
ATOM 844 O O . LEU A 1 112 ? -2.911 8.406 19.513 1.00 46.69 112 LEU A O 1
ATOM 848 N N . ASP A 1 113 ? -3.728 9.478 21.320 1.00 50.97 113 ASP A N 1
ATOM 849 C CA . ASP A 1 113 ? -2.571 9.317 22.219 1.00 50.97 113 ASP A CA 1
ATOM 850 C C . ASP A 1 113 ? -2.478 7.834 22.602 1.00 50.97 113 ASP A C 1
ATOM 852 O O . ASP A 1 113 ? -2.962 7.403 23.648 1.00 50.97 113 ASP A O 1
ATOM 856 N N . LEU A 1 114 ? -2.036 7.002 21.673 1.00 53.03 114 LEU A N 1
ATOM 857 C CA . LEU A 1 114 ? -1.750 5.597 21.874 1.00 53.03 114 LEU A CA 1
ATOM 858 C C . LEU A 1 114 ? -0.268 5.447 21.592 1.00 53.03 114 LEU A C 1
ATOM 860 O O . LEU A 1 114 ? 0.212 5.839 20.532 1.00 53.03 114 LEU A O 1
ATOM 864 N N . ASN A 1 115 ? 0.449 4.910 22.572 1.00 59.84 115 ASN A N 1
ATOM 865 C CA . ASN A 1 115 ? 1.867 4.629 22.445 1.00 59.84 115 ASN A CA 1
ATOM 866 C C . ASN A 1 115 ? 2.084 3.696 21.235 1.00 59.84 115 ASN A C 1
ATOM 868 O O . ASN A 1 115 ? 1.482 2.622 21.161 1.00 59.84 115 ASN A O 1
ATOM 872 N N . GLU A 1 116 ? 2.920 4.128 20.289 1.00 59.50 116 GLU A N 1
ATOM 873 C CA . GLU A 1 116 ? 3.220 3.456 19.013 1.00 59.50 116 GLU A CA 1
ATOM 874 C C . GLU A 1 116 ? 3.657 1.994 19.225 1.00 59.50 116 GLU A C 1
ATOM 876 O O . GLU A 1 116 ? 3.278 1.105 18.460 1.00 59.50 116 GLU A O 1
ATOM 881 N N . VAL A 1 117 ? 4.340 1.716 20.343 1.00 62.75 117 VAL A N 1
ATOM 882 C CA . VAL A 1 117 ? 4.731 0.363 20.772 1.00 62.75 117 VAL A CA 1
ATOM 883 C C . VAL A 1 117 ? 3.518 -0.547 20.975 1.00 62.75 117 VAL A C 1
ATOM 885 O O . VAL A 1 117 ? 3.531 -1.713 20.588 1.00 62.75 117 VAL A O 1
ATOM 888 N N . VAL A 1 118 ? 2.440 -0.025 21.558 1.00 66.31 118 VAL A N 1
ATOM 889 C CA . VAL A 1 118 ? 1.236 -0.806 21.870 1.00 66.31 118 VAL A CA 1
ATOM 890 C C . VAL A 1 118 ? 0.464 -1.115 20.582 1.00 66.31 118 VAL A C 1
ATOM 892 O O . VAL A 1 118 ? -0.134 -2.187 20.463 1.00 66.31 118 VAL A O 1
ATOM 895 N N . ILE A 1 119 ? 0.504 -0.206 19.597 1.00 67.44 119 ILE A N 1
ATOM 896 C CA . ILE A 1 119 ? -0.083 -0.424 18.266 1.00 67.44 119 ILE A CA 1
ATOM 897 C C . ILE A 1 119 ? 0.663 -1.560 17.572 1.00 67.44 119 ILE A C 1
ATOM 899 O O . ILE A 1 119 ? 0.036 -2.511 17.104 1.00 67.44 119 ILE A O 1
ATOM 903 N N . LEU A 1 120 ? 1.996 -1.503 17.577 1.00 63.56 120 LEU A N 1
ATOM 904 C CA . LEU A 1 120 ? 2.843 -2.536 16.992 1.00 63.56 120 LEU A CA 1
ATOM 905 C C . LEU A 1 120 ? 2.601 -3.904 17.651 1.00 63.56 120 LEU A C 1
ATOM 907 O O . LEU A 1 120 ? 2.380 -4.890 16.952 1.00 63.56 120 LEU A O 1
ATOM 911 N N . LEU A 1 121 ? 2.554 -3.955 18.987 1.00 69.50 121 LEU A N 1
ATOM 912 C CA . LEU A 1 121 ? 2.252 -5.175 19.745 1.00 69.50 121 LEU A CA 1
ATOM 913 C C . LEU A 1 121 ? 0.865 -5.736 19.422 1.00 69.50 121 LEU A C 1
ATOM 915 O O . LEU A 1 121 ? 0.720 -6.944 19.251 1.00 69.50 121 LEU A O 1
ATOM 919 N N . SER A 1 122 ? -0.146 -4.873 19.295 1.00 70.88 122 SER A N 1
ATOM 920 C CA . SER A 1 122 ? -1.502 -5.300 18.931 1.00 70.88 122 SER A CA 1
ATOM 921 C C . SER A 1 122 ? -1.545 -5.877 17.520 1.00 70.88 122 SER A C 1
ATOM 923 O O . SER A 1 122 ? -2.189 -6.898 17.300 1.00 70.88 122 SER A O 1
ATOM 925 N N . ILE A 1 123 ? -0.842 -5.260 16.567 1.00 69.00 123 ILE A N 1
ATOM 926 C CA . ILE A 1 123 ? -0.744 -5.770 15.197 1.00 69.00 123 ILE A CA 1
ATOM 927 C C . ILE A 1 123 ? -0.059 -7.133 15.188 1.00 69.00 123 ILE A C 1
ATOM 929 O O . ILE A 1 123 ? -0.597 -8.050 14.584 1.00 69.00 123 ILE A O 1
ATOM 933 N N . ILE A 1 124 ? 1.075 -7.291 15.877 1.00 70.38 124 ILE A N 1
ATOM 934 C CA . ILE A 1 124 ? 1.800 -8.569 15.953 1.00 70.38 124 ILE A CA 1
ATOM 935 C C . ILE A 1 124 ? 0.912 -9.655 16.570 1.00 70.38 124 ILE A C 1
ATOM 937 O O . ILE A 1 124 ? 0.811 -10.754 16.025 1.00 70.38 124 ILE A O 1
ATOM 941 N N . PHE A 1 125 ? 0.225 -9.333 17.669 1.00 78.06 125 PHE A N 1
ATOM 942 C CA . PHE A 1 125 ? -0.690 -10.251 18.337 1.00 78.06 125 PHE A CA 1
ATOM 943 C C . PHE A 1 125 ? -1.820 -10.694 17.403 1.00 78.06 125 PHE A C 1
ATOM 945 O O . PHE A 1 125 ? -1.977 -11.885 17.148 1.00 78.06 125 PHE A O 1
ATOM 952 N N . TRP A 1 126 ? -2.576 -9.754 16.832 1.00 71.62 126 TRP A N 1
ATOM 953 C CA . TRP A 1 126 ? -3.719 -10.090 15.980 1.00 71.62 126 TRP A CA 1
ATOM 954 C C . TRP A 1 126 ? -3.304 -10.694 14.636 1.00 71.62 126 TRP A C 1
ATOM 956 O O . TRP A 1 126 ? -3.993 -11.583 14.136 1.00 71.62 126 TRP A O 1
ATOM 966 N N . PHE A 1 127 ? -2.161 -10.290 14.078 1.00 74.00 127 PHE A N 1
ATOM 967 C CA . PHE A 1 127 ? -1.566 -10.941 12.913 1.00 74.00 127 PHE A CA 1
ATOM 968 C C . PHE A 1 127 ? -1.223 -12.404 13.204 1.00 74.00 127 PHE A C 1
ATOM 970 O O . PHE A 1 127 ? -1.493 -13.262 12.375 1.00 74.00 127 PHE A O 1
ATOM 977 N N . SER A 1 128 ? -0.714 -12.736 14.392 1.00 75.94 128 SER A N 1
ATOM 978 C CA . SER A 1 128 ? -0.476 -14.138 14.756 1.00 75.94 128 SER A CA 1
ATOM 979 C C . SER A 1 128 ? -1.767 -14.960 14.850 1.00 75.94 128 SER A C 1
ATOM 981 O O . SER A 1 128 ? -1.719 -16.177 14.690 1.00 75.94 128 SER A O 1
ATOM 983 N N . VAL A 1 129 ? -2.909 -14.322 15.127 1.00 76.88 129 VAL A N 1
ATOM 984 C CA . VAL A 1 129 ? -4.202 -15.005 15.263 1.00 76.88 129 VAL A CA 1
ATOM 985 C C . VAL A 1 129 ? -4.829 -15.260 13.890 1.00 76.88 129 VAL A C 1
ATOM 987 O O . VAL A 1 129 ? -5.195 -16.396 13.598 1.00 76.88 129 VAL A O 1
ATOM 990 N N . TRP A 1 130 ? -4.940 -14.232 13.036 1.00 66.19 130 TRP A N 1
ATOM 991 C CA . TRP A 1 130 ? -5.664 -14.292 11.748 1.00 66.19 130 TRP A CA 1
ATOM 992 C C . TRP A 1 130 ? -4.849 -13.810 10.530 1.00 66.19 130 TRP A C 1
ATOM 994 O O . TRP A 1 130 ? -5.420 -13.434 9.503 1.00 66.19 130 TRP A O 1
ATOM 1004 N N . ASN A 1 131 ? -3.518 -13.814 10.608 1.00 75.62 131 ASN A N 1
ATOM 1005 C CA . ASN A 1 131 ? -2.604 -13.325 9.565 1.00 75.62 131 ASN A CA 1
ATOM 1006 C C . ASN A 1 131 ? -2.941 -11.880 9.137 1.00 75.62 131 ASN A C 1
ATOM 1008 O O . ASN A 1 131 ? -3.269 -11.032 9.970 1.00 75.62 131 ASN A O 1
ATOM 1012 N N . GLY A 1 132 ? -2.885 -11.570 7.837 1.00 59.75 132 GLY A N 1
ATOM 1013 C CA . GLY A 1 132 ? -3.130 -10.220 7.314 1.00 59.75 132 GLY A CA 1
ATOM 1014 C C . GLY A 1 132 ? -4.488 -9.627 7.714 1.00 59.75 132 GLY A C 1
ATOM 1015 O O . GLY A 1 132 ? -4.572 -8.430 7.971 1.00 59.75 132 GLY A O 1
ATOM 1016 N N . VAL A 1 133 ? -5.532 -10.452 7.866 1.00 65.56 133 VAL A N 1
ATOM 1017 C CA . VAL A 1 133 ? -6.863 -9.991 8.311 1.00 65.56 133 VAL A CA 1
ATOM 1018 C C . VAL A 1 133 ? -6.812 -9.470 9.751 1.00 65.56 133 VAL A C 1
ATOM 1020 O O . VAL A 1 133 ? -7.442 -8.465 10.078 1.00 65.56 133 VAL A O 1
ATOM 1023 N N . GLY A 1 134 ? -6.012 -10.108 10.607 1.00 69.75 134 GLY A N 1
ATOM 1024 C CA . GLY A 1 134 ? -5.813 -9.686 11.990 1.00 69.75 134 GLY A CA 1
ATOM 1025 C C . GLY A 1 134 ? -5.096 -8.340 12.112 1.00 69.75 134 GLY A C 1
ATOM 1026 O O . GLY A 1 134 ? -5.477 -7.525 12.949 1.00 69.75 134 GLY A O 1
ATOM 1027 N N . ALA A 1 135 ? -4.130 -8.050 11.234 1.00 65.81 135 ALA A N 1
ATOM 1028 C CA . ALA A 1 135 ? -3.437 -6.757 11.221 1.00 65.81 135 ALA A CA 1
ATOM 1029 C C . ALA A 1 135 ? -4.388 -5.582 10.925 1.00 65.81 135 ALA A C 1
ATOM 1031 O O . ALA A 1 135 ? -4.298 -4.537 11.570 1.00 65.81 135 ALA A O 1
ATOM 1032 N N . VAL A 1 136 ? -5.352 -5.774 10.018 1.00 64.12 136 VAL A N 1
ATOM 1033 C CA . VAL A 1 136 ? -6.391 -4.775 9.700 1.00 64.12 136 VAL A CA 1
ATOM 1034 C C . VAL A 1 136 ? -7.317 -4.527 10.891 1.00 64.12 136 VAL A C 1
ATOM 1036 O O . VAL A 1 136 ? -7.716 -3.392 11.155 1.00 64.12 136 VAL A O 1
ATOM 1039 N N . LEU A 1 137 ? -7.652 -5.587 11.629 1.00 68.94 137 LEU A N 1
ATOM 1040 C CA . LEU A 1 137 ? -8.559 -5.524 12.775 1.00 68.94 137 LEU A CA 1
ATOM 1041 C C . LEU A 1 137 ? -7.879 -5.055 14.070 1.00 68.94 137 LEU A C 1
ATOM 1043 O O . LEU A 1 137 ? -8.569 -4.598 14.982 1.00 68.94 137 LEU A O 1
ATOM 1047 N N . ALA A 1 138 ? -6.548 -5.096 14.151 1.00 69.81 138 ALA A N 1
ATOM 1048 C CA . ALA A 1 138 ? -5.802 -4.707 15.344 1.00 69.81 138 ALA A CA 1
ATOM 1049 C C . ALA A 1 138 ? -6.103 -3.267 15.783 1.00 69.81 138 ALA A C 1
ATOM 1051 O O . ALA A 1 138 ? -6.406 -3.023 16.948 1.00 69.81 138 ALA A O 1
ATOM 1052 N N . VAL A 1 139 ? -6.087 -2.315 14.847 1.00 65.44 139 VAL A N 1
ATOM 1053 C CA . VAL A 1 139 ? -6.330 -0.893 15.134 1.00 65.44 139 VAL A CA 1
ATOM 1054 C C . VAL A 1 139 ? -7.764 -0.616 15.615 1.00 65.44 139 VAL A C 1
ATOM 1056 O O . VAL A 1 139 ? -7.912 0.033 16.652 1.00 65.44 139 VAL A O 1
ATOM 1059 N N . PRO A 1 140 ? -8.844 -1.101 14.963 1.00 63.03 140 PRO A N 1
ATOM 1060 C CA . PRO A 1 140 ? -10.193 -0.898 15.484 1.00 63.03 140 PRO A CA 1
ATOM 1061 C C . PRO A 1 140 ? -10.419 -1.601 16.827 1.00 63.03 140 PRO A C 1
ATOM 1063 O O . PRO A 1 140 ? -11.060 -1.009 17.692 1.00 63.03 140 PRO A O 1
ATOM 1066 N N . ILE A 1 141 ? -9.865 -2.800 17.052 1.00 69.69 141 ILE A N 1
ATOM 1067 C CA . ILE A 1 141 ? -9.932 -3.474 18.362 1.00 69.69 141 ILE A CA 1
ATOM 1068 C C . ILE A 1 141 ? -9.230 -2.632 19.429 1.00 69.69 141 ILE A C 1
ATOM 1070 O O . ILE A 1 141 ? -9.756 -2.428 20.521 1.00 69.69 141 ILE A O 1
ATOM 1074 N N . MET A 1 142 ? -8.073 -2.069 19.103 1.00 71.19 142 MET A N 1
ATOM 1075 C CA . MET A 1 142 ? -7.326 -1.216 20.014 1.00 71.19 142 MET A CA 1
ATOM 1076 C C . MET A 1 142 ? -8.080 0.073 20.368 1.00 71.19 142 MET A C 1
ATOM 1078 O O . MET A 1 142 ? -8.121 0.477 21.532 1.00 71.19 142 MET A O 1
ATOM 1082 N N . CYS A 1 143 ? -8.760 0.678 19.391 1.00 64.19 143 CYS A N 1
ATOM 1083 C CA . CYS A 1 143 ? -9.689 1.780 19.630 1.00 64.19 143 CYS A CA 1
ATOM 1084 C C . CYS A 1 143 ? -10.823 1.377 20.584 1.00 64.19 143 CYS A C 1
ATOM 1086 O O . CYS A 1 143 ? -11.200 2.172 21.442 1.00 64.19 143 CYS A O 1
ATOM 1088 N N . MET A 1 144 ? -11.369 0.158 20.456 1.00 65.62 144 MET A N 1
ATOM 1089 C CA . MET A 1 144 ? -12.406 -0.346 21.365 1.00 65.62 144 MET A CA 1
ATOM 1090 C C . MET A 1 144 ? -11.891 -0.456 22.797 1.00 65.62 144 MET A C 1
ATOM 1092 O O . MET A 1 144 ? -12.562 0.019 23.710 1.00 65.62 144 MET A O 1
ATOM 1096 N N . VAL A 1 145 ? -10.698 -1.028 22.988 1.00 67.44 145 VAL A N 1
ATOM 1097 C CA . VAL A 1 145 ? -10.080 -1.181 24.315 1.00 67.44 145 VAL A CA 1
ATOM 1098 C C . VAL A 1 145 ? -9.884 0.180 24.984 1.00 67.44 145 VAL A C 1
ATOM 1100 O O . VAL A 1 145 ? -10.277 0.346 26.134 1.00 67.44 145 VAL A O 1
ATOM 1103 N N . LYS A 1 146 ? -9.387 1.187 24.251 1.00 63.78 146 LYS A N 1
ATOM 1104 C CA . LYS A 1 146 ? -9.184 2.542 24.795 1.00 63.78 146 LYS A CA 1
ATOM 1105 C C . LYS A 1 146 ? -10.484 3.256 25.185 1.00 63.78 146 LYS A C 1
ATOM 1107 O O . LYS A 1 146 ? -10.461 4.133 26.028 1.00 63.78 146 LYS A O 1
ATOM 1112 N N . ILE A 1 147 ? -11.608 2.953 24.535 1.00 61.44 147 ILE A N 1
ATOM 1113 C CA . ILE A 1 147 ? -12.903 3.582 24.862 1.00 61.44 147 ILE A CA 1
ATOM 1114 C C . ILE A 1 147 ? -13.527 2.956 26.119 1.00 61.44 147 ILE A C 1
ATOM 1116 O O . ILE A 1 147 ? -14.366 3.581 26.768 1.00 61.44 147 ILE A O 1
ATOM 1120 N N . VAL A 1 148 ? -13.181 1.700 26.412 1.00 62.44 148 VAL A N 1
ATOM 1121 C CA . VAL A 1 148 ? -13.698 0.955 27.566 1.00 62.44 148 VAL A CA 1
ATOM 1122 C C . VAL A 1 148 ? -12.880 1.222 28.834 1.00 62.44 148 VAL A C 1
ATOM 1124 O O . VAL A 1 148 ? -13.464 1.191 29.917 1.00 62.44 148 VAL A O 1
ATOM 1127 N N . MET A 1 149 ? -11.572 1.465 28.695 1.00 55.56 149 MET A N 1
ATOM 1128 C CA . MET A 1 149 ? -10.673 1.904 29.774 1.00 55.56 149 MET A CA 1
ATOM 1129 C C . MET A 1 149 ? -10.832 3.395 30.072 1.00 55.56 149 MET A C 1
ATOM 1131 O O . MET A 1 149 ? -10.786 3.742 31.270 1.00 55.56 149 MET A O 1
#

Foldseek 3Di:
DVVVLVVVLVVVLVVLLVVLQVLLLVLLVQLLVQLVVLVDDNVVSNVLSVLLSLLLLPAPVSLVVSLVVQQVVLVPDPPHDPSSSVSNRPVSSVSSCCSRVPVVCVVVPDDDPDDPVVLVVLLVVQCVVVNSVRSSVSVSVVVSVVSVD

Secondary structure (DSSP, 8-state):
-HHHHHHHHHHHHHHHHHHHHHHHHHHHHHHHHHHHHTT--HHHHHHHHHHHHHHTTSTTHHHHHHHHTHHHHHHT-TT--HHHHHHHHHHHHHHHHIIIIIIHHHHH-SS----HHHHHHHHHHHHHHHTHHHHHHHHHHHHHHHHH-

InterPro domains:
  IPR002549 Transmembrane protein TqsA-like [PF01594] (4-149)

Radius of gyration: 17.87 Å; chains: 1; bounding box: 45×28×53 Å

Sequence (149 aa):
SRSRVARRIHASAQRFIVIMVILAAARAVLVGLLILACGVPSALAGSIAIVSFWLYFIPNLGSFVAALIPVPLVLLLPDMTEAQRWCALFIPAFGSFLVGDIVGPMMYRKGLDLNEVVILLSIIFWFSVWNGVGAVLAVPIMCMVKIVM

Organism: Micromonas pusilla (NCBI:txid38833)